Protein AF-A0A3M0WXA9-F1 (afdb_monomer)

Radius of gyration: 16.9 Å; Cα contacts (8 Å, |Δi|>4): 122; chains: 1; bounding box: 41×39×38 Å

Foldseek 3Di:
DDAKDKDADPVRPDIDILGQADPVDPVRGPDPDPVVVVVSVVVVQCCLAPDADEEAVCVVVQVCCCVPPVGHRPHYPYHQLVVVCVVPVPDDRDPQVCCVVVHPDDRPVVVPPPVPDDPPPDDD

pLDDT: mean 89.37, std 15.49, range [36.84, 97.88]

Sequence (124 aa):
FITEIGFASADGKYAMVIPFVRYTNEDKNYWATLEEEKEAWEIVKILLDTKPVIGQNFQYDMGFLWRYMGIAPKSFLGDTMLLHHTLYPELKKSLGFLGSLYTNEPAWKFMRKDAKTKTAKKED

Solvent-accessible surface area (backbone atoms only — not comparable to full-atom values): 7772 Å² total; per-residue (Å²): 137,80,49,59,50,79,50,66,46,96,85,66,82,47,73,49,75,52,66,47,51,25,87,91,40,95,88,30,51,51,49,96,43,74,66,56,44,50,51,53,51,48,51,53,48,49,50,31,58,75,37,79,41,72,38,68,61,40,69,59,57,46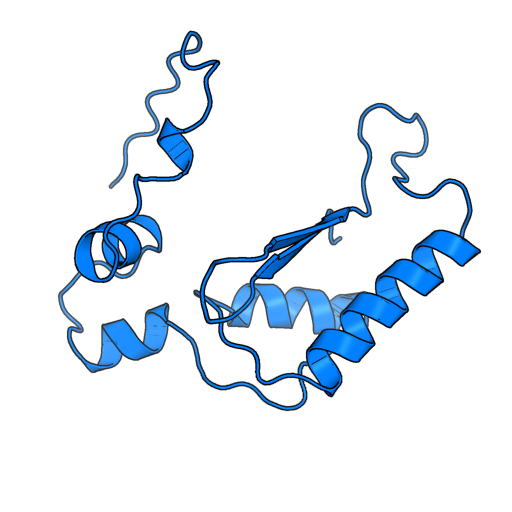,52,51,35,37,74,77,68,71,43,73,60,71,36,72,77,51,34,56,35,57,57,46,39,74,78,41,69,88,54,83,62,48,71,70,56,46,38,66,72,79,44,95,59,78,64,68,87,71,68,54,87,74,70,82,66,86,70,85,73,80,80,133

Nearest PDB structures (foldseek):
  7mqf-assembly1_A  TM=7.046E-01  e=4.110E-01  Bartonella henselae
  8e23-assembly1_A  TM=8.017E-01  e=9.228E-01  Homo sapiens
  7mpr-assembly2_B  TM=7.606E-01  e=1.293E+00  Brucella melitensis
  7mpt-assembly2_B  TM=7.080E-01  e=1.208E+00  Brucella melitensis
  6k19-assembly1_A  TM=4.498E-01  e=1.056E+00  Homo sapiens

Structure (mmCIF, N/CA/C/O backbone):
data_AF-A0A3M0WXA9-F1
#
_entry.id   AF-A0A3M0WXA9-F1
#
loop_
_atom_site.group_PDB
_atom_site.id
_atom_site.type_symbol
_atom_site.label_atom_id
_atom_site.label_alt_id
_atom_site.label_comp_id
_atom_site.label_asym_id
_atom_site.label_entity_id
_atom_site.label_seq_id
_atom_site.pdbx_PDB_ins_code
_atom_site.Cartn_x
_atom_site.Cartn_y
_atom_site.Cartn_z
_atom_site.occupancy
_atom_site.B_iso_or_equiv
_atom_site.auth_seq_id
_atom_site.auth_comp_id
_atom_site.auth_asym_id
_atom_site.auth_atom_id
_atom_site.pdbx_PDB_model_num
ATOM 1 N N . PHE A 1 1 ? 0.550 -0.846 14.781 1.00 86.12 1 PHE A N 1
ATOM 2 C CA . PHE A 1 1 ? -0.849 -0.447 14.538 1.00 86.12 1 PHE A CA 1
ATOM 3 C C . PHE A 1 1 ? -0.891 0.322 13.225 1.00 86.12 1 PHE A C 1
ATOM 5 O O . PHE A 1 1 ? 0.141 0.865 12.843 1.00 86.12 1 PHE A O 1
ATOM 12 N N . ILE A 1 2 ? -2.017 0.299 12.514 1.00 94.81 2 ILE A N 1
ATOM 13 C CA . ILE A 1 2 ? -2.177 0.944 11.202 1.00 94.81 2 ILE A CA 1
ATOM 14 C C . ILE A 1 2 ? -2.819 2.317 11.430 1.00 94.81 2 ILE A C 1
ATOM 16 O O . ILE A 1 2 ? -3.790 2.411 12.172 1.00 94.81 2 ILE A O 1
ATOM 20 N N . THR A 1 3 ? -2.253 3.379 10.853 1.00 96.19 3 THR A N 1
ATOM 21 C CA . THR A 1 3 ? -2.756 4.755 11.030 1.00 96.19 3 THR A CA 1
ATOM 22 C C . THR A 1 3 ? -3.730 5.173 9.943 1.00 96.19 3 THR A C 1
ATOM 2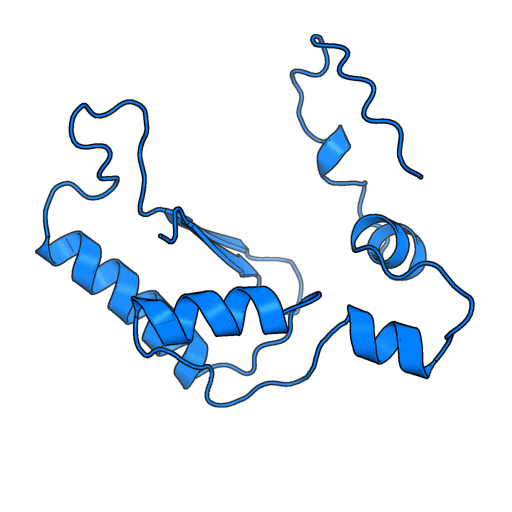4 O O . THR A 1 3 ? -4.668 5.916 10.211 1.00 96.19 3 THR A O 1
ATOM 27 N N . GLU A 1 4 ? -3.483 4.728 8.718 1.00 96.88 4 GLU A N 1
ATOM 28 C CA . GLU A 1 4 ? -4.259 5.034 7.522 1.00 96.88 4 GLU A CA 1
ATOM 29 C C . GLU A 1 4 ? -3.887 4.041 6.419 1.00 96.88 4 GLU A C 1
ATOM 31 O O . GLU A 1 4 ? -2.812 3.435 6.464 1.00 96.88 4 GLU A O 1
ATOM 36 N N . ILE A 1 5 ? -4.770 3.879 5.436 1.00 97.56 5 ILE A N 1
ATOM 37 C CA . ILE A 1 5 ? -4.527 3.080 4.232 1.00 97.56 5 ILE A CA 1
ATOM 38 C C . ILE A 1 5 ? -4.895 3.915 3.009 1.00 97.56 5 ILE A C 1
ATOM 40 O O . ILE A 1 5 ? -5.984 4.483 2.938 1.00 97.56 5 ILE A O 1
ATOM 44 N N . GLY A 1 6 ? -3.981 3.987 2.042 1.00 96.88 6 GLY A N 1
ATOM 45 C CA . GLY A 1 6 ? -4.188 4.674 0.771 1.00 96.88 6 GLY A CA 1
ATOM 46 C C . GLY A 1 6 ? -4.449 3.698 -0.373 1.00 96.88 6 GLY A C 1
ATOM 47 O O . GLY A 1 6 ? -3.767 2.683 -0.494 1.00 96.88 6 GLY A O 1
ATOM 48 N N . PHE A 1 7 ? -5.390 4.046 -1.246 1.00 96.62 7 PHE A N 1
ATOM 49 C CA . PHE A 1 7 ? -5.663 3.362 -2.506 1.00 96.62 7 PHE A CA 1
ATOM 50 C C . PHE A 1 7 ? -5.621 4.354 -3.664 1.00 96.62 7 PHE A C 1
ATOM 52 O O . PHE A 1 7 ? -5.983 5.521 -3.510 1.00 96.62 7 PHE A O 1
ATOM 59 N N . ALA A 1 8 ? -5.235 3.871 -4.841 1.00 95.81 8 ALA A N 1
ATOM 60 C CA . ALA A 1 8 ? -5.314 4.617 -6.088 1.00 95.81 8 ALA A CA 1
ATOM 61 C C . ALA A 1 8 ? -5.856 3.719 -7.204 1.00 95.81 8 ALA A C 1
ATOM 63 O O . ALA A 1 8 ? -5.608 2.511 -7.216 1.00 95.81 8 ALA A O 1
ATOM 64 N N . SER A 1 9 ? -6.607 4.303 -8.137 1.00 95.38 9 SER A N 1
ATOM 65 C CA . SER A 1 9 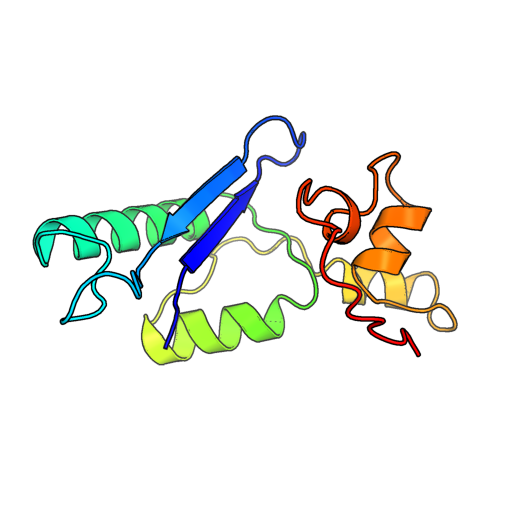? -6.991 3.622 -9.369 1.00 95.38 9 SER A CA 1
ATOM 66 C C . SER A 1 9 ? -5.764 3.413 -10.257 1.00 95.38 9 SER A C 1
ATOM 68 O O . SER A 1 9 ? -4.833 4.215 -10.257 1.00 95.38 9 SER A O 1
ATOM 70 N N . ALA A 1 10 ? -5.765 2.338 -11.048 1.00 91.44 10 ALA A N 1
ATOM 71 C CA . ALA A 1 10 ? -4.635 1.999 -11.916 1.00 91.44 10 ALA A CA 1
ATOM 72 C C . ALA A 1 10 ? -4.322 3.084 -12.966 1.00 91.44 10 ALA A C 1
ATOM 74 O O . ALA A 1 10 ? -3.186 3.199 -13.409 1.00 91.44 10 ALA A O 1
ATOM 75 N N . ASP 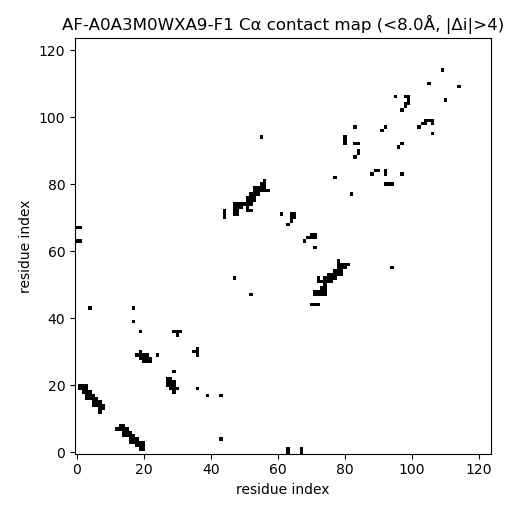A 1 11 ? -5.318 3.887 -13.353 1.00 91.44 11 ASP A N 1
ATOM 76 C CA . ASP A 1 11 ? -5.150 5.017 -14.271 1.00 91.44 11 ASP A CA 1
ATOM 77 C C . ASP A 1 11 ? -4.702 6.317 -13.580 1.00 91.44 11 ASP A C 1
ATOM 79 O O . ASP A 1 11 ? -4.595 7.349 -14.238 1.00 91.44 11 ASP A O 1
ATOM 83 N N . GLY A 1 12 ? -4.477 6.286 -12.262 1.00 89.06 12 GLY A N 1
ATOM 84 C CA . GLY A 1 12 ? -3.999 7.417 -11.469 1.00 89.06 12 GLY A CA 1
ATOM 85 C C . GLY A 1 12 ? -5.005 8.556 -11.280 1.00 89.06 12 GLY A C 1
ATOM 86 O O . GLY A 1 12 ? -4.665 9.557 -10.657 1.00 89.06 12 GLY A O 1
ATOM 87 N N . LYS A 1 13 ? -6.239 8.439 -11.791 1.00 91.94 13 LYS A N 1
ATOM 88 C CA . LYS A 1 13 ? -7.229 9.533 -11.740 1.00 91.94 13 LYS A CA 1
ATOM 89 C C . LYS A 1 13 ? -7.896 9.693 -10.385 1.00 91.94 13 LYS A C 1
ATOM 91 O O . LYS A 1 13 ? -8.309 10.796 -10.034 1.00 91.94 13 LYS A O 1
ATOM 96 N N . TYR A 1 14 ? -8.040 8.597 -9.650 1.00 94.69 14 TYR A N 1
ATOM 97 C CA . TYR A 1 14 ? -8.711 8.582 -8.363 1.00 94.69 14 TYR A CA 1
ATOM 98 C C . TYR A 1 14 ? -7.771 8.039 -7.301 1.00 94.69 14 TYR A C 1
ATOM 100 O O . TYR A 1 14 ? -7.101 7.027 -7.499 1.00 94.69 14 TYR A O 1
ATOM 108 N N . ALA A 1 15 ? -7.765 8.696 -6.149 1.00 94.69 15 ALA A N 1
ATOM 109 C CA . ALA A 1 15 ? -7.094 8.222 -4.955 1.00 94.69 15 ALA A CA 1
ATOM 110 C C . ALA A 1 15 ? -8.014 8.416 -3.751 1.00 94.69 15 ALA A C 1
ATOM 112 O O . ALA A 1 15 ? -8.813 9.352 -3.704 1.00 94.69 15 ALA A O 1
ATOM 113 N N . MET A 1 16 ? -7.901 7.515 -2.785 1.00 95.69 16 MET A N 1
ATOM 114 C CA . MET A 1 16 ? -8.653 7.540 -1.541 1.00 95.69 16 MET A CA 1
ATOM 115 C C . MET A 1 16 ? -7.703 7.226 -0.394 1.00 95.69 16 MET A C 1
ATOM 117 O O . MET A 1 16 ? -6.873 6.326 -0.501 1.00 95.69 16 MET A O 1
ATOM 121 N N . VAL A 1 17 ? -7.848 7.950 0.710 1.00 96.94 17 VAL A N 1
ATOM 122 C CA . VAL A 1 17 ? -7.192 7.629 1.977 1.00 96.94 17 VAL A CA 1
ATOM 123 C C . VAL A 1 17 ? -8.281 7.291 2.980 1.00 96.94 17 VAL A C 1
ATOM 125 O O . VAL A 1 17 ? -9.229 8.057 3.138 1.00 96.94 17 VAL A O 1
ATOM 128 N N . ILE A 1 18 ? -8.137 6.145 3.637 1.00 97.62 18 ILE A N 1
ATOM 129 C CA . ILE A 1 18 ? -8.995 5.683 4.723 1.00 97.62 18 ILE A CA 1
ATOM 130 C C . ILE A 1 18 ? -8.188 5.826 6.021 1.00 97.62 18 ILE A C 1
ATOM 132 O O . ILE A 1 18 ? -7.301 5.008 6.283 1.00 97.62 18 ILE A O 1
ATOM 136 N N . PRO A 1 19 ? -8.415 6.893 6.801 1.00 97.56 19 PRO A N 1
ATOM 137 C CA . PRO A 1 19 ? -7.700 7.132 8.049 1.00 97.56 19 PRO A CA 1
ATOM 138 C C . PRO A 1 19 ? -8.321 6.360 9.221 1.00 97.56 19 PRO A C 1
ATOM 140 O O . PRO A 1 19 ? -9.532 6.185 9.300 1.00 97.56 19 PRO A O 1
ATOM 143 N N . PHE A 1 20 ? -7.479 5.941 10.163 1.00 97.00 20 PHE A N 1
ATOM 144 C CA . PHE A 1 20 ? -7.879 5.283 11.415 1.00 97.00 20 PHE A CA 1
ATOM 145 C C . PHE A 1 20 ? -7.412 6.061 12.646 1.00 97.00 20 PHE A C 1
ATOM 147 O O . PHE A 1 20 ? -8.040 5.999 13.699 1.00 97.00 20 PHE A O 1
ATOM 154 N N . VAL A 1 21 ? -6.347 6.857 12.504 1.00 96.38 21 VAL A N 1
ATOM 155 C CA . VAL A 1 21 ? -5.781 7.657 13.592 1.00 96.38 21 VAL A CA 1
ATOM 156 C C . VAL A 1 21 ? -5.945 9.148 13.325 1.00 96.38 21 VAL A C 1
ATOM 158 O O . VAL A 1 21 ? -5.546 9.658 12.278 1.00 96.38 21 VAL A O 1
ATOM 161 N N . ARG A 1 22 ? -6.454 9.874 14.323 1.00 95.12 22 ARG A N 1
ATOM 162 C CA . ARG A 1 22 ? -6.534 11.339 14.325 1.00 95.12 22 ARG A CA 1
ATOM 163 C C . ARG A 1 22 ? -5.857 11.907 15.564 1.00 95.12 22 ARG A C 1
ATOM 165 O O . ARG A 1 22 ? -6.442 11.969 16.634 1.00 95.12 22 ARG A O 1
ATOM 172 N N . TYR A 1 23 ? -4.634 12.408 15.403 1.00 91.50 23 TYR A N 1
ATOM 173 C CA . TYR A 1 23 ? -3.829 12.928 16.520 1.00 91.50 23 TYR A CA 1
ATOM 174 C C . TYR A 1 23 ? -4.392 14.181 17.208 1.00 91.50 23 TYR A C 1
ATOM 176 O O . TYR A 1 23 ? -3.889 14.559 18.260 1.00 91.50 23 TYR A O 1
ATOM 184 N N . THR A 1 24 ? -5.388 14.844 16.614 1.00 92.25 24 THR A N 1
ATOM 185 C CA . THR A 1 24 ? -6.060 16.000 17.226 1.00 92.25 24 THR A CA 1
ATOM 186 C C . THR A 1 24 ? -7.151 15.604 18.219 1.00 92.25 24 THR A C 1
ATOM 188 O O . THR A 1 24 ? -7.568 16.455 18.998 1.00 92.25 24 THR A O 1
ATOM 191 N N . ASN A 1 25 ? -7.585 14.342 18.212 1.00 88.94 25 ASN A N 1
ATOM 192 C CA . ASN A 1 25 ? -8.534 13.807 19.181 1.00 88.94 25 ASN A CA 1
ATOM 193 C C . ASN A 1 25 ? -7.776 13.203 20.373 1.00 88.94 25 ASN A C 1
ATOM 195 O O . ASN A 1 25 ? -6.700 12.627 20.198 1.00 88.94 25 ASN A O 1
ATOM 199 N N . GLU A 1 26 ? -8.338 13.305 21.580 1.00 91.06 26 GLU A N 1
ATOM 200 C CA . GLU A 1 26 ? -7.710 12.778 22.804 1.00 91.06 26 GLU A CA 1
ATOM 201 C C . GLU A 1 26 ? -7.546 11.251 22.766 1.00 91.06 26 GLU A C 1
ATOM 203 O O . GLU A 1 26 ? -6.497 10.722 23.138 1.00 91.06 26 GLU A O 1
ATOM 208 N N . ASP A 1 27 ? -8.558 10.552 22.251 1.00 91.56 27 ASP A N 1
ATOM 209 C CA . ASP A 1 27 ? -8.585 9.095 22.086 1.00 91.56 27 ASP A CA 1
ATOM 210 C C . ASP A 1 27 ? -7.826 8.609 20.840 1.00 91.56 27 ASP A C 1
ATOM 212 O O . ASP A 1 27 ? -7.587 7.414 20.674 1.00 91.56 27 ASP A O 1
ATOM 216 N N . LYS A 1 28 ? -7.397 9.550 19.990 1.00 93.06 28 LYS A N 1
ATOM 217 C CA . LYS A 1 28 ? -6.691 9.336 18.725 1.00 93.06 28 LYS A CA 1
ATOM 218 C C . LYS A 1 28 ? -7.471 8.539 17.677 1.00 93.06 28 LYS A C 1
ATOM 220 O O . LYS A 1 28 ? -6.864 8.167 16.671 1.00 93.06 28 LYS A O 1
ATOM 225 N N . ASN A 1 29 ? -8.777 8.343 17.843 1.00 94.00 29 ASN A N 1
ATOM 226 C CA . ASN A 1 29 ? -9.610 7.679 16.842 1.00 94.00 29 ASN A CA 1
ATOM 227 C C . ASN A 1 29 ? -10.033 8.673 15.764 1.00 94.00 29 ASN A C 1
ATOM 229 O O . ASN A 1 29 ? -10.391 9.817 16.057 1.00 94.00 29 ASN A O 1
ATOM 233 N N . TYR A 1 30 ? -9.965 8.255 14.499 1.00 96.38 30 TYR A N 1
ATOM 234 C CA . TYR A 1 30 ? -10.473 9.079 13.404 1.00 96.38 30 TYR A CA 1
ATOM 235 C C . TYR A 1 30 ? -12.005 9.052 13.316 1.00 96.38 30 TYR A C 1
ATOM 237 O O . TYR A 1 30 ? -12.619 10.105 13.140 1.00 96.38 30 TYR A O 1
ATOM 245 N N . TRP A 1 31 ? -12.598 7.863 13.436 1.00 96.38 31 TRP A N 1
ATOM 246 C CA . TRP A 1 31 ? -14.041 7.636 13.344 1.00 96.38 31 TRP A CA 1
ATOM 247 C C . TRP A 1 31 ? -14.729 7.955 14.669 1.00 96.38 31 TRP A C 1
ATOM 249 O O . TRP A 1 31 ? -14.144 7.755 15.733 1.00 96.38 31 TRP A O 1
ATOM 259 N N . ALA A 1 32 ? -15.954 8.481 14.611 1.00 94.75 32 ALA A N 1
ATOM 260 C CA . ALA A 1 32 ? -16.665 8.912 15.812 1.00 94.75 32 ALA A CA 1
ATOM 261 C C . ALA A 1 32 ? -17.207 7.718 16.605 1.00 94.75 32 ALA A C 1
ATOM 263 O O . ALA A 1 32 ? -17.342 7.791 17.826 1.00 94.75 32 ALA A O 1
ATOM 264 N N . THR A 1 33 ? -17.515 6.622 15.909 1.00 96.69 33 THR A N 1
ATOM 265 C CA . THR A 1 33 ? -18.015 5.385 16.512 1.00 96.69 33 THR A CA 1
ATOM 266 C C . THR A 1 33 ? -17.201 4.173 16.073 1.00 96.69 33 THR A C 1
ATOM 268 O O . THR A 1 33 ? -16.562 4.166 15.019 1.00 96.69 33 THR A O 1
ATOM 271 N N . LEU A 1 34 ? -17.257 3.114 16.883 1.00 95.38 34 LEU A N 1
ATOM 272 C CA . LEU A 1 34 ? -16.642 1.830 16.553 1.00 95.38 34 LEU A CA 1
ATOM 273 C C . LEU A 1 34 ? -17.286 1.203 15.305 1.00 95.38 34 LEU A C 1
ATOM 275 O O . LEU A 1 34 ? -16.632 0.480 14.558 1.00 95.38 34 LEU A O 1
ATOM 279 N N . GLU A 1 35 ? -18.575 1.448 15.091 1.00 97.62 35 GLU A N 1
ATOM 280 C CA . GLU A 1 35 ? -19.338 0.971 13.940 1.00 97.62 35 GLU A CA 1
ATOM 281 C C . GLU A 1 35 ? -18.813 1.586 12.639 1.00 97.62 35 GLU A C 1
ATOM 283 O O . GLU A 1 35 ? -18.505 0.847 11.707 1.00 97.62 35 GLU A O 1
ATOM 288 N N . GLU A 1 36 ? -18.602 2.903 12.609 1.00 97.56 36 GLU A N 1
ATOM 289 C CA . GLU A 1 36 ? -17.992 3.595 11.465 1.00 97.56 36 GLU A CA 1
ATOM 290 C C . GLU A 1 36 ? -16.567 3.095 11.181 1.00 97.56 36 GLU A C 1
ATOM 292 O O . GLU A 1 36 ? -16.191 2.886 10.027 1.00 97.56 36 GLU A O 1
ATOM 297 N N . GLU A 1 37 ? -15.768 2.840 12.224 1.00 96.81 37 GLU A N 1
ATOM 298 C CA . GLU A 1 37 ? -14.429 2.270 12.045 1.00 96.81 37 GLU A CA 1
ATOM 299 C C . GLU A 1 37 ? -14.486 0.862 11.432 1.00 96.81 37 GLU A C 1
ATOM 301 O O . GLU A 1 37 ? -13.702 0.532 10.537 1.00 96.81 37 GLU A O 1
ATOM 306 N N . LYS A 1 38 ? -15.427 0.022 11.881 1.00 96.69 38 LYS A N 1
ATOM 307 C CA . LYS A 1 38 ? -15.644 -1.312 11.301 1.00 96.69 38 LYS A CA 1
ATOM 308 C C . LYS A 1 38 ? -16.062 -1.224 9.836 1.00 96.69 38 LYS A C 1
ATOM 310 O O . LYS A 1 38 ? -15.560 -2.005 9.033 1.00 96.69 38 LYS A O 1
ATOM 315 N N . GLU A 1 39 ? -16.934 -0.283 9.479 1.00 97.88 39 GLU A N 1
ATOM 316 C CA . GLU A 1 39 ? -17.325 -0.046 8.084 1.00 97.88 39 GLU A CA 1
ATOM 317 C C . GLU A 1 39 ? -16.122 0.372 7.229 1.00 97.88 39 GLU A C 1
ATOM 319 O O . GLU A 1 39 ? -15.929 -0.154 6.131 1.00 97.88 39 GLU A O 1
ATOM 324 N N . ALA A 1 40 ? -15.251 1.238 7.751 1.00 97.75 40 ALA A N 1
ATOM 325 C CA . ALA A 1 40 ? -14.015 1.622 7.076 1.00 97.75 40 ALA A CA 1
ATOM 326 C C . ALA A 1 40 ? -13.079 0.421 6.837 1.00 97.75 40 ALA A C 1
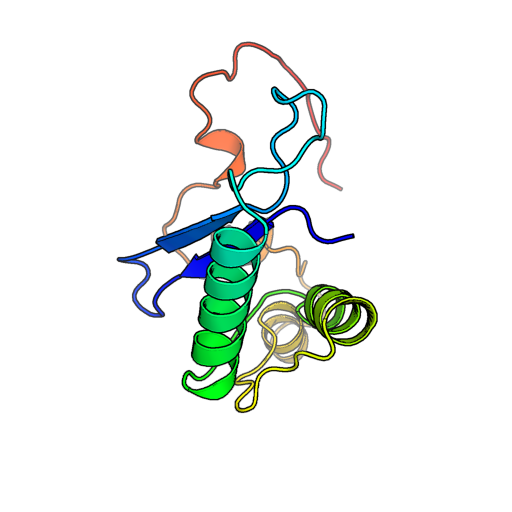ATOM 328 O O . ALA A 1 40 ? -12.526 0.269 5.743 1.00 97.75 40 ALA A O 1
ATOM 329 N N . TRP A 1 41 ? -12.932 -0.475 7.819 1.00 97.75 41 TRP A N 1
ATOM 330 C CA . TRP A 1 41 ? -12.177 -1.722 7.653 1.00 97.75 41 TRP A CA 1
ATOM 331 C C . TRP A 1 41 ? -12.828 -2.699 6.671 1.00 97.75 41 TRP A C 1
ATOM 333 O O . TRP A 1 41 ? -12.118 -3.368 5.916 1.00 97.75 41 TRP A O 1
ATOM 343 N N . GLU A 1 42 ? -14.157 -2.767 6.634 1.00 97.62 42 GLU A N 1
ATOM 344 C CA . GLU A 1 42 ? -14.877 -3.591 5.664 1.00 97.62 42 GLU A CA 1
ATOM 345 C C . GLU A 1 42 ? -14.659 -3.073 4.236 1.00 97.62 42 GLU A C 1
ATOM 347 O O . GLU A 1 42 ? -14.412 -3.865 3.329 1.00 97.62 42 GLU A O 1
ATOM 352 N N . ILE A 1 43 ? -14.619 -1.751 4.028 1.00 97.38 43 ILE A N 1
ATOM 353 C CA . ILE A 1 43 ? -14.258 -1.159 2.730 1.00 97.38 43 ILE A CA 1
ATOM 354 C C . ILE A 1 43 ? -12.840 -1.577 2.315 1.00 97.38 43 ILE A C 1
ATOM 356 O O . ILE A 1 43 ? -12.641 -2.022 1.182 1.00 97.38 43 ILE A O 1
ATOM 360 N N . VAL A 1 44 ? -11.858 -1.482 3.223 1.00 97.62 44 VAL A N 1
ATOM 361 C CA . VAL A 1 44 ? -10.476 -1.937 2.969 1.00 97.62 44 VAL A CA 1
ATOM 362 C C . VAL A 1 44 ? -10.472 -3.402 2.534 1.00 97.62 44 VAL A C 1
ATOM 364 O O . VAL A 1 44 ? -9.863 -3.751 1.521 1.00 97.62 44 VAL A O 1
ATOM 367 N N . LYS A 1 45 ? -11.179 -4.260 3.274 1.00 97.44 45 LYS A N 1
ATOM 368 C CA . LYS A 1 45 ? -11.273 -5.688 2.979 1.00 97.44 45 LYS A CA 1
ATOM 369 C C . LYS A 1 45 ? -11.918 -5.947 1.620 1.00 97.44 45 LYS A C 1
ATOM 371 O O . LYS A 1 45 ? -11.351 -6.693 0.829 1.00 97.44 45 LYS A O 1
ATOM 376 N N . ILE A 1 46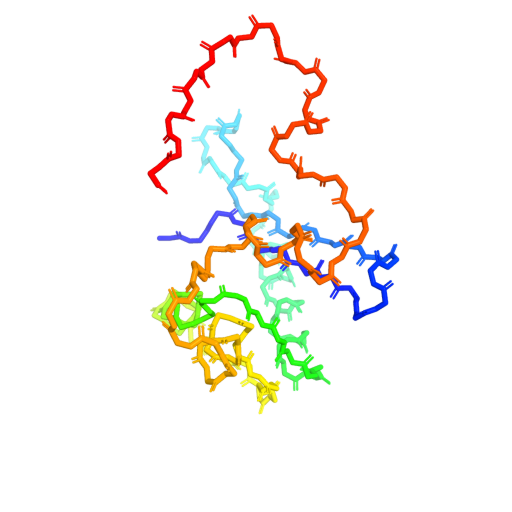 ? -13.044 -5.301 1.311 1.00 97.12 46 ILE A N 1
ATOM 377 C CA . ILE A 1 46 ? -13.740 -5.432 0.023 1.00 97.12 46 ILE A CA 1
ATOM 378 C C . ILE A 1 46 ? -12.820 -5.038 -1.133 1.00 97.12 46 ILE A C 1
ATOM 380 O O . ILE A 1 46 ? -12.764 -5.746 -2.140 1.00 97.12 46 ILE A O 1
ATOM 384 N N . LEU A 1 47 ? -12.083 -3.933 -1.016 1.00 96.31 47 LEU A N 1
ATOM 385 C CA . LEU A 1 47 ? -11.165 -3.492 -2.067 1.00 96.31 47 LEU A CA 1
ATOM 386 C C . LEU A 1 47 ? -10.055 -4.521 -2.311 1.00 96.31 47 LEU A C 1
ATOM 388 O O . LEU A 1 47 ? -9.808 -4.883 -3.460 1.00 96.31 47 LEU A O 1
ATOM 392 N N . LEU A 1 48 ? -9.440 -5.035 -1.244 1.00 96.50 48 LEU A N 1
ATOM 393 C CA . LEU A 1 48 ? -8.374 -6.038 -1.327 1.00 96.50 48 LEU A CA 1
ATOM 394 C C . LEU A 1 48 ? -8.879 -7.419 -1.793 1.00 96.50 48 LEU A C 1
ATOM 396 O O . LEU A 1 48 ? -8.132 -8.176 -2.416 1.00 96.50 48 LEU A O 1
ATOM 400 N N . ASP A 1 49 ? -10.146 -7.740 -1.536 1.00 96.56 49 ASP A N 1
ATOM 401 C CA . ASP A 1 49 ? -10.772 -8.994 -1.958 1.00 96.56 49 ASP A CA 1
ATOM 402 C C . ASP A 1 49 ? -11.257 -8.970 -3.413 1.00 96.56 49 ASP A C 1
ATOM 404 O O . ASP A 1 49 ? -11.240 -10.003 -4.084 1.00 96.56 49 ASP A O 1
ATOM 408 N N . THR A 1 50 ? -11.740 -7.822 -3.893 1.00 96.44 50 THR A N 1
ATOM 409 C CA . THR A 1 50 ? -12.452 -7.727 -5.181 1.00 96.44 50 THR A CA 1
ATOM 410 C C . THR A 1 50 ? -11.617 -7.141 -6.309 1.00 96.44 50 THR A C 1
ATOM 412 O O . THR A 1 50 ? -11.979 -7.307 -7.478 1.00 96.44 50 THR A O 1
ATOM 415 N N . LYS A 1 51 ? -10.526 -6.434 -5.997 1.00 95.44 51 LYS A N 1
ATOM 416 C CA . LYS A 1 51 ? -9.685 -5.773 -6.997 1.00 95.44 51 LYS A CA 1
ATOM 417 C C . LYS A 1 51 ? -8.296 -6.400 -7.046 1.00 95.44 51 LYS A C 1
ATOM 419 O O . LYS A 1 51 ? -7.746 -6.752 -6.006 1.00 95.44 51 LYS A O 1
ATOM 424 N N . PRO A 1 52 ? -7.693 -6.509 -8.240 1.00 96.19 52 PRO A N 1
ATOM 425 C CA . PRO A 1 52 ? -6.269 -6.770 -8.346 1.00 96.19 52 PRO A CA 1
ATOM 426 C C . PRO A 1 52 ? -5.466 -5.620 -7.732 1.00 96.19 52 PRO A C 1
ATOM 428 O O . PRO A 1 52 ? -5.715 -4.454 -8.039 1.00 96.19 52 PRO A O 1
ATOM 431 N N . VAL A 1 53 ? -4.498 -5.955 -6.884 1.00 95.69 53 VAL A N 1
ATOM 432 C CA . VAL A 1 53 ? -3.679 -4.991 -6.143 1.00 95.69 53 VAL A CA 1
ATOM 433 C C . VAL A 1 53 ? -2.234 -5.073 -6.606 1.00 95.69 53 VAL A C 1
ATOM 435 O O . VAL A 1 53 ? -1.682 -6.159 -6.768 1.00 95.69 53 VAL A O 1
ATOM 438 N N . ILE A 1 54 ? -1.615 -3.913 -6.780 1.00 96.38 54 ILE A N 1
ATOM 439 C CA . ILE A 1 54 ? -0.178 -3.746 -6.982 1.00 96.38 54 ILE A CA 1
ATOM 440 C C . ILE A 1 54 ? 0.322 -2.737 -5.948 1.00 96.38 54 ILE A C 1
ATOM 442 O O . ILE A 1 54 ? -0.413 -1.826 -5.565 1.00 96.38 54 ILE A O 1
ATOM 446 N N . GLY A 1 55 ? 1.557 -2.893 -5.483 1.00 95.94 55 GLY A N 1
ATOM 447 C CA . GLY A 1 55 ? 2.154 -1.971 -4.520 1.00 95.94 55 GLY A CA 1
ATOM 448 C C . GLY A 1 55 ? 3.668 -1.905 -4.645 1.00 95.94 55 GLY A C 1
ATOM 449 O O . GLY A 1 55 ? 4.271 -2.666 -5.394 1.00 95.94 55 GLY A O 1
ATOM 450 N N . GLN A 1 56 ? 4.283 -0.996 -3.896 1.00 96.44 56 GLN A N 1
ATOM 451 C CA . GLN A 1 56 ? 5.734 -0.846 -3.816 1.00 96.44 56 GLN A CA 1
ATOM 452 C C . GLN A 1 56 ? 6.208 -1.346 -2.456 1.00 96.44 56 GLN A C 1
ATOM 454 O O . GLN A 1 56 ? 5.825 -0.768 -1.442 1.00 96.44 56 GLN A O 1
ATOM 459 N N . ASN A 1 57 ? 7.102 -2.337 -2.426 1.00 96.75 57 ASN A N 1
ATOM 460 C CA . ASN A 1 57 ? 7.539 -2.976 -1.181 1.00 96.75 57 ASN A CA 1
ATOM 461 C C . ASN A 1 57 ? 6.349 -3.463 -0.321 1.00 96.75 57 ASN A C 1
ATOM 463 O O . ASN A 1 57 ? 6.355 -3.374 0.908 1.00 96.75 57 ASN A O 1
ATOM 467 N N . PHE A 1 58 ? 5.328 -3.995 -0.991 1.00 96.19 58 PHE A N 1
ATOM 468 C CA . PHE A 1 58 ? 4.024 -4.351 -0.442 1.00 96.19 58 PHE A CA 1
ATOM 469 C C . PHE A 1 58 ? 4.095 -5.490 0.581 1.00 96.19 58 PHE A C 1
ATOM 471 O O . PHE A 1 58 ? 3.171 -5.686 1.365 1.00 96.19 58 PHE A O 1
ATOM 478 N N . GLN A 1 59 ? 5.207 -6.231 0.628 1.00 94.50 59 GLN A N 1
ATOM 479 C CA . GLN A 1 59 ? 5.466 -7.198 1.698 1.00 94.50 59 GLN A CA 1
ATOM 480 C C . GLN A 1 59 ? 5.394 -6.543 3.088 1.00 94.50 59 GLN A C 1
ATOM 482 O O . GLN A 1 59 ? 4.942 -7.181 4.040 1.00 94.50 59 GLN A O 1
ATOM 487 N N . TYR A 1 60 ? 5.820 -5.280 3.211 1.00 95.25 60 TYR A N 1
ATOM 488 C CA . TYR A 1 60 ? 5.694 -4.527 4.455 1.00 95.25 60 TYR A CA 1
ATOM 489 C C . TYR A 1 60 ? 4.220 -4.361 4.839 1.00 95.25 60 TYR A C 1
ATOM 491 O O . TYR A 1 60 ? 3.814 -4.815 5.909 1.00 95.25 60 TYR A O 1
ATOM 499 N N . ASP A 1 61 ? 3.408 -3.795 3.943 1.00 95.50 61 ASP A N 1
ATOM 500 C CA . ASP A 1 61 ? 1.980 -3.551 4.169 1.00 95.50 61 ASP A CA 1
ATOM 501 C C . ASP A 1 61 ? 1.212 -4.847 4.443 1.00 95.50 61 ASP A C 1
ATOM 503 O O . ASP A 1 61 ? 0.446 -4.927 5.405 1.00 95.50 61 ASP A O 1
ATOM 507 N N . MET A 1 62 ? 1.488 -5.900 3.668 1.00 94.44 62 MET A N 1
ATOM 508 C CA . MET A 1 62 ? 0.927 -7.238 3.863 1.00 94.44 62 MET A CA 1
ATOM 509 C C . MET A 1 62 ? 1.187 -7.762 5.278 1.00 94.44 62 MET A C 1
ATOM 511 O O . MET A 1 62 ? 0.289 -8.305 5.919 1.00 94.44 62 MET A O 1
ATOM 515 N N . GLY A 1 63 ? 2.408 -7.577 5.788 1.00 95.25 63 GLY A N 1
ATOM 516 C CA . GLY A 1 63 ? 2.774 -7.992 7.138 1.00 95.25 63 GLY A CA 1
ATOM 517 C C . GLY A 1 63 ? 1.926 -7.305 8.209 1.00 95.25 63 GLY A C 1
ATOM 518 O O . GLY A 1 63 ? 1.494 -7.958 9.160 1.00 95.25 63 GLY A O 1
ATOM 519 N N . PHE A 1 64 ? 1.638 -6.011 8.048 1.00 96.25 64 PHE A N 1
ATOM 520 C CA . PHE A 1 64 ? 0.774 -5.270 8.969 1.00 96.25 64 PHE A CA 1
ATOM 521 C C . PHE A 1 64 ? -0.700 -5.664 8.828 1.00 96.25 64 PHE A C 1
ATOM 523 O O . PHE A 1 64 ? -1.344 -5.939 9.842 1.00 96.25 64 PHE A O 1
ATOM 530 N N . LEU A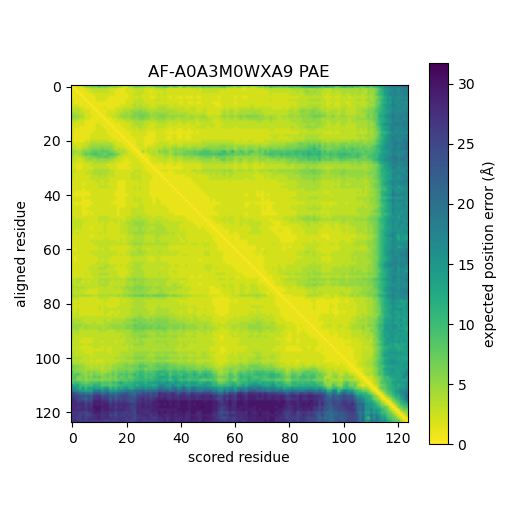 1 65 ? -1.224 -5.733 7.602 1.00 96.31 65 LEU A N 1
ATOM 531 C CA . LEU A 1 65 ? -2.616 -6.110 7.332 1.00 96.31 65 LEU A CA 1
ATOM 532 C C . LEU A 1 65 ? -2.936 -7.507 7.868 1.00 96.31 65 LEU A C 1
ATOM 534 O O . LEU A 1 65 ? -3.930 -7.691 8.570 1.00 96.31 65 LEU A O 1
ATOM 538 N N . TRP A 1 66 ? -2.050 -8.472 7.626 1.00 95.69 66 TRP A N 1
ATOM 539 C CA . TRP A 1 66 ? -2.220 -9.829 8.124 1.00 95.69 66 TRP A CA 1
ATOM 540 C C . TRP A 1 66 ? -2.122 -9.889 9.649 1.00 95.69 66 TRP A C 1
ATOM 542 O O . TRP A 1 66 ? -3.004 -10.433 10.309 1.00 95.69 66 TRP A O 1
ATOM 552 N N . ARG A 1 67 ? -1.070 -9.296 10.231 1.00 95.94 67 ARG A N 1
ATOM 553 C CA . ARG A 1 67 ? -0.804 -9.376 11.675 1.00 95.94 67 ARG A CA 1
ATOM 554 C C . ARG A 1 67 ? -1.891 -8.723 12.523 1.00 95.94 67 ARG A C 1
ATOM 556 O O . ARG A 1 67 ? -2.186 -9.237 13.597 1.00 95.94 67 ARG A O 1
ATOM 563 N N . TYR A 1 68 ? -2.401 -7.568 12.099 1.00 94.50 68 TYR A N 1
ATOM 564 C CA . TYR A 1 68 ? -3.312 -6.769 12.920 1.00 94.50 68 TYR A CA 1
ATOM 565 C C . TYR A 1 68 ? -4.778 -6.954 12.547 1.00 94.50 68 TYR A C 1
ATOM 567 O O . TYR A 1 68 ? -5.620 -6.878 13.434 1.00 94.50 68 TYR A O 1
ATOM 575 N N . MET A 1 69 ? -5.077 -7.218 11.274 1.00 95.12 69 MET A N 1
ATOM 576 C CA . MET A 1 69 ? -6.456 -7.269 10.783 1.00 95.12 69 MET A CA 1
ATOM 577 C C . MET A 1 69 ? -6.853 -8.640 10.228 1.00 95.12 69 MET A C 1
ATOM 579 O O . MET A 1 69 ? -8.029 -8.861 9.957 1.00 95.12 69 MET A O 1
ATOM 583 N N . GLY A 1 70 ? -5.902 -9.562 10.032 1.00 95.75 70 GLY A N 1
ATOM 584 C CA . GLY A 1 70 ? -6.165 -10.833 9.350 1.00 95.75 70 GLY A CA 1
ATOM 585 C C . GLY A 1 70 ? -6.609 -10.647 7.894 1.00 95.75 70 GLY A C 1
ATOM 586 O O . GLY A 1 70 ? -7.307 -11.501 7.352 1.00 95.75 70 GLY A O 1
ATOM 587 N N . ILE A 1 71 ? -6.248 -9.519 7.273 1.00 95.31 71 ILE A N 1
ATOM 588 C CA . ILE A 1 71 ? -6.630 -9.175 5.900 1.00 95.31 71 ILE A CA 1
ATOM 589 C C . ILE A 1 71 ? -5.445 -9.448 4.972 1.00 95.31 71 ILE A C 1
ATOM 591 O O . ILE A 1 71 ? -4.316 -9.055 5.264 1.00 95.31 71 ILE A O 1
ATOM 595 N N . ALA A 1 72 ? -5.714 -10.087 3.835 1.00 93.88 72 ALA A N 1
ATOM 596 C CA . ALA A 1 72 ? -4.765 -10.256 2.742 1.00 93.88 72 ALA A CA 1
ATOM 597 C C . ALA A 1 72 ? -5.494 -10.050 1.400 1.00 93.88 72 ALA A C 1
ATOM 599 O O . ALA A 1 72 ? -6.614 -10.539 1.255 1.00 93.88 72 ALA A O 1
ATOM 600 N N . PRO A 1 73 ? -4.894 -9.357 0.414 1.00 94.56 73 PRO A N 1
ATOM 601 C CA . PRO A 1 73 ? -5.467 -9.249 -0.917 1.00 94.56 73 PRO A CA 1
ATOM 602 C C . PRO A 1 73 ? -5.574 -10.612 -1.599 1.00 94.56 73 PRO A C 1
ATOM 604 O O . PRO A 1 73 ? -4.614 -11.384 -1.621 1.00 94.56 73 PRO A O 1
ATOM 607 N N . LYS A 1 74 ? -6.726 -10.879 -2.222 1.00 95.19 74 LYS A N 1
ATOM 608 C CA . LYS A 1 74 ? -6.979 -12.132 -2.956 1.00 95.19 74 LYS A CA 1
ATOM 609 C C . LYS A 1 74 ? -6.261 -12.199 -4.299 1.00 95.19 74 LYS A C 1
ATOM 611 O O . LYS A 1 74 ? -5.920 -13.283 -4.759 1.00 95.19 74 LYS A O 1
ATOM 616 N N . SER A 1 75 ? -6.048 -11.048 -4.933 1.00 95.88 75 SER A N 1
ATOM 617 C CA . SER A 1 75 ? -5.395 -10.941 -6.235 1.00 95.88 75 SER A CA 1
ATOM 618 C C . SER A 1 75 ? -4.250 -9.941 -6.157 1.00 95.88 75 SER A C 1
ATOM 620 O O . SER A 1 75 ? -4.461 -8.737 -6.282 1.00 95.88 75 SER A O 1
ATOM 622 N N . PHE A 1 76 ? -3.028 -10.436 -5.985 1.00 95.44 76 PHE A N 1
ATOM 623 C CA . PHE A 1 76 ? -1.826 -9.608 -5.972 1.00 95.44 76 PHE A CA 1
ATOM 624 C C . PHE A 1 76 ? -1.111 -9.687 -7.324 1.00 95.44 76 PHE A C 1
ATOM 626 O O . PHE A 1 76 ? -0.650 -10.751 -7.726 1.00 95.44 76 PHE A O 1
ATOM 633 N N . LEU A 1 77 ? -1.046 -8.561 -8.037 1.00 95.75 77 LEU A N 1
ATOM 634 C CA . LEU A 1 77 ? -0.433 -8.463 -9.365 1.00 95.75 77 LEU A CA 1
ATOM 635 C C . LEU A 1 77 ? 1.094 -8.411 -9.312 1.00 95.75 77 LEU A C 1
ATOM 637 O O . LEU A 1 77 ? 1.753 -8.782 -10.280 1.00 95.75 77 LEU A O 1
ATOM 641 N N . GLY A 1 78 ? 1.657 -7.941 -8.200 1.00 94.69 78 GLY A N 1
ATOM 642 C CA . GLY A 1 78 ? 3.097 -7.874 -8.007 1.00 94.69 78 GLY A CA 1
ATOM 643 C C . GLY A 1 78 ? 3.546 -6.667 -7.198 1.00 94.69 78 GLY A C 1
ATOM 644 O O . GLY A 1 78 ? 2.749 -5.855 -6.724 1.00 94.69 78 GLY A O 1
ATOM 645 N N . ASP A 1 79 ? 4.862 -6.569 -7.058 1.00 97.38 79 ASP A N 1
ATOM 646 C CA . ASP A 1 79 ? 5.530 -5.506 -6.324 1.00 97.38 79 ASP A CA 1
ATOM 647 C C . ASP A 1 79 ? 6.420 -4.706 -7.273 1.00 97.38 79 ASP A C 1
ATOM 649 O O . ASP A 1 79 ? 7.349 -5.259 -7.864 1.00 97.38 79 ASP A O 1
ATOM 653 N N . THR A 1 80 ? 6.167 -3.409 -7.422 1.00 97.19 80 THR A N 1
ATOM 654 C CA . THR A 1 80 ? 6.919 -2.550 -8.347 1.00 97.19 80 THR A CA 1
ATOM 655 C C . THR A 1 80 ? 8.410 -2.489 -8.011 1.00 97.19 80 THR A C 1
ATOM 657 O O . THR A 1 80 ? 9.232 -2.401 -8.923 1.00 97.19 80 THR A O 1
ATOM 660 N N . MET A 1 81 ? 8.790 -2.633 -6.735 1.00 97.69 81 MET A N 1
ATOM 661 C CA . MET A 1 81 ? 10.191 -2.723 -6.319 1.00 97.69 81 MET A CA 1
ATOM 662 C C . MET A 1 81 ? 10.853 -3.994 -6.857 1.00 97.69 81 MET A C 1
ATOM 664 O O . MET A 1 81 ? 11.986 -3.941 -7.338 1.00 97.69 81 MET A O 1
ATOM 668 N N . LEU A 1 82 ? 10.162 -5.134 -6.764 1.00 97.50 82 LEU A N 1
ATOM 669 C CA . LEU A 1 82 ? 10.679 -6.425 -7.223 1.00 97.50 82 LEU A CA 1
ATOM 670 C C . LEU A 1 82 ? 10.688 -6.505 -8.748 1.00 97.50 82 LEU A C 1
ATOM 672 O O . LEU A 1 82 ? 11.697 -6.907 -9.315 1.00 97.50 82 LEU A O 1
ATOM 676 N N . LEU A 1 83 ? 9.619 -6.044 -9.403 1.00 97.00 83 LEU A N 1
ATOM 677 C CA . LEU A 1 83 ? 9.532 -5.976 -10.862 1.00 97.00 83 LEU A CA 1
ATOM 678 C C . LEU A 1 83 ? 10.682 -5.145 -11.447 1.00 97.00 83 LEU A C 1
ATOM 680 O O . LEU A 1 83 ? 11.356 -5.595 -12.371 1.00 97.00 83 LEU A O 1
ATOM 684 N N . HIS A 1 84 ? 10.961 -3.968 -10.874 1.00 97.81 84 HIS A N 1
ATOM 685 C CA . HIS A 1 84 ? 12.100 -3.153 -11.297 1.00 97.81 84 HIS A CA 1
ATOM 686 C C . HIS A 1 84 ? 13.434 -3.866 -11.058 1.00 97.81 84 HIS A C 1
ATOM 688 O O . HIS A 1 84 ? 14.288 -3.880 -11.941 1.00 97.81 84 HIS A O 1
ATOM 694 N N . HIS A 1 85 ? 13.605 -4.495 -9.893 1.00 97.50 85 HIS A N 1
ATOM 695 C CA . HIS A 1 85 ? 14.837 -5.206 -9.559 1.00 97.50 85 HIS A CA 1
ATOM 696 C C . HIS A 1 85 ? 15.109 -6.398 -10.491 1.00 97.50 85 HIS A C 1
ATOM 698 O O . HIS A 1 85 ? 16.265 -6.678 -10.790 1.00 97.50 85 HIS A O 1
ATOM 704 N N . THR A 1 86 ? 14.067 -7.071 -10.987 1.00 97.50 86 THR A N 1
ATOM 705 C CA . THR A 1 86 ? 14.208 -8.142 -11.983 1.00 97.50 86 THR A CA 1
ATOM 706 C C . THR A 1 86 ? 14.722 -7.621 -13.326 1.00 97.50 86 THR A C 1
ATOM 708 O O . THR A 1 86 ? 15.497 -8.312 -13.980 1.00 97.50 86 THR A O 1
ATOM 711 N N . LEU A 1 87 ? 14.315 -6.417 -13.741 1.00 96.88 87 LEU A N 1
ATOM 712 C CA . LEU A 1 87 ? 14.750 -5.816 -15.007 1.00 96.88 87 LEU A CA 1
ATOM 713 C C . LEU A 1 87 ? 16.132 -5.158 -14.901 1.00 96.88 87 LEU A C 1
ATOM 715 O O . LEU A 1 87 ? 16.944 -5.275 -15.815 1.00 96.88 87 LEU A O 1
ATOM 719 N N . TYR A 1 88 ? 16.390 -4.463 -13.791 1.00 97.19 88 TYR A N 1
ATOM 720 C CA . TYR A 1 88 ? 17.577 -3.635 -13.588 1.00 97.19 88 TYR A CA 1
ATOM 721 C C . TYR A 1 88 ? 18.130 -3.816 -12.166 1.00 97.19 88 TYR A C 1
ATOM 723 O O . TYR A 1 88 ? 17.958 -2.945 -11.308 1.00 97.19 88 TYR A O 1
ATOM 731 N N . PRO A 1 89 ? 18.805 -4.942 -11.881 1.00 95.81 89 PRO A N 1
ATOM 732 C CA . PRO A 1 89 ? 19.221 -5.282 -10.521 1.00 95.81 89 PRO A CA 1
ATOM 733 C C . PRO A 1 89 ? 20.241 -4.305 -9.919 1.00 95.81 89 PRO A C 1
ATOM 735 O O . PRO A 1 89 ? 20.299 -4.176 -8.696 1.00 95.81 89 PRO A O 1
ATOM 738 N N . GLU A 1 90 ? 21.010 -3.611 -10.762 1.00 97.50 90 GLU A N 1
ATOM 739 C CA . GLU A 1 90 ? 22.047 -2.648 -10.365 1.00 97.50 90 GLU A CA 1
ATOM 740 C C . GLU A 1 90 ? 21.501 -1.245 -10.048 1.00 97.50 90 GLU A C 1
ATOM 742 O O . GLU A 1 90 ? 22.199 -0.432 -9.441 1.00 97.50 90 GLU A O 1
ATOM 747 N N . LEU A 1 91 ? 20.263 -0.936 -10.449 1.00 97.31 91 LEU A N 1
ATOM 748 C CA . LEU A 1 91 ? 19.676 0.387 -10.243 1.00 97.31 91 LEU A CA 1
ATOM 749 C C . LEU A 1 91 ? 19.011 0.519 -8.867 1.00 97.31 91 LEU A C 1
ATOM 751 O O . LEU A 1 91 ? 18.617 -0.456 -8.217 1.00 97.31 91 LEU A O 1
ATOM 755 N N . LYS A 1 92 ? 18.867 1.772 -8.411 1.00 96.69 92 LYS A N 1
ATOM 756 C CA . LYS A 1 92 ? 18.103 2.088 -7.198 1.00 96.69 92 LYS A CA 1
ATOM 757 C C . LYS A 1 92 ? 16.655 1.613 -7.376 1.00 96.69 92 LYS A C 1
ATOM 759 O O . LYS A 1 92 ? 16.097 1.677 -8.458 1.00 96.69 92 LYS A O 1
ATOM 764 N N . LYS A 1 93 ? 16.012 1.183 -6.289 1.00 96.12 93 LYS A N 1
ATOM 765 C CA . LYS A 1 93 ? 14.635 0.644 -6.310 1.00 96.12 93 LYS A CA 1
ATOM 766 C C . LYS A 1 93 ? 13.665 1.379 -5.389 1.00 96.12 93 LYS A C 1
ATOM 768 O O . LYS A 1 93 ? 12.625 0.848 -5.012 1.00 96.12 93 LYS A O 1
ATOM 773 N N . SER A 1 94 ? 14.022 2.595 -4.976 1.00 94.88 94 SER A N 1
ATOM 774 C CA . SER A 1 94 ? 13.155 3.426 -4.141 1.00 94.88 94 SER A CA 1
ATOM 775 C C . SER A 1 94 ? 11.964 3.941 -4.952 1.00 94.88 94 SER A C 1
ATOM 777 O O . SER A 1 94 ? 12.085 4.192 -6.149 1.00 94.88 94 SER A O 1
ATOM 779 N N . LEU A 1 95 ? 10.822 4.162 -4.294 1.00 93.44 95 LEU A N 1
ATOM 780 C CA . LEU A 1 95 ? 9.627 4.687 -4.964 1.00 93.44 95 LEU A CA 1
ATOM 781 C C . LEU A 1 95 ? 9.894 6.021 -5.678 1.00 93.44 95 LEU A C 1
ATOM 783 O O . LEU A 1 95 ? 9.375 6.254 -6.761 1.00 93.44 95 LEU A O 1
ATOM 787 N N . GLY A 1 96 ? 10.719 6.889 -5.080 1.00 92.69 96 GLY A N 1
ATOM 788 C CA . GLY A 1 96 ? 11.098 8.170 -5.681 1.00 92.69 96 GLY A CA 1
ATOM 789 C C . GLY A 1 96 ? 11.901 7.998 -6.971 1.00 92.69 96 GLY A C 1
ATOM 790 O O . GLY A 1 96 ? 11.620 8.674 -7.956 1.00 92.69 96 GLY A O 1
ATOM 791 N N . PHE A 1 97 ? 12.846 7.054 -6.989 1.00 94.25 97 PHE A N 1
ATOM 792 C CA . PHE A 1 97 ? 13.616 6.745 -8.191 1.00 94.25 97 PHE A CA 1
ATOM 793 C C . PHE A 1 97 ? 12.730 6.126 -9.282 1.00 94.25 97 PHE A C 1
ATOM 795 O O . PHE A 1 97 ? 12.731 6.610 -10.411 1.00 94.25 97 PHE A O 1
ATOM 802 N N . LEU A 1 98 ? 11.903 5.131 -8.937 1.00 95.12 98 LEU A N 1
ATOM 803 C CA . LEU A 1 98 ? 10.947 4.521 -9.871 1.00 95.12 98 LEU A CA 1
ATOM 804 C C . LEU A 1 98 ? 9.970 5.556 -10.441 1.00 95.12 98 LEU A C 1
ATOM 806 O O . LEU A 1 98 ? 9.741 5.567 -11.646 1.00 95.12 98 LEU A O 1
ATOM 810 N N . GLY A 1 99 ? 9.446 6.452 -9.602 1.00 93.19 99 GLY A N 1
ATOM 811 C CA . GLY A 1 99 ? 8.591 7.555 -10.037 1.00 93.19 99 GLY A CA 1
ATOM 812 C C . GLY A 1 99 ? 9.290 8.465 -11.047 1.00 93.19 99 GLY A C 1
ATOM 813 O O . GLY A 1 99 ? 8.711 8.763 -12.084 1.00 93.19 99 GLY A O 1
ATOM 814 N N . SER A 1 100 ? 10.556 8.825 -10.807 1.00 92.94 100 SER A N 1
ATOM 815 C CA . SER A 1 100 ? 11.336 9.651 -11.744 1.00 92.94 100 SER A CA 1
ATOM 816 C C . SER A 1 100 ? 11.634 8.972 -13.086 1.00 92.94 100 SER A C 1
ATOM 818 O O . SER A 1 100 ? 11.889 9.659 -14.070 1.00 92.94 100 SER A O 1
ATOM 820 N N . LEU A 1 101 ? 11.627 7.634 -13.119 1.00 94.81 101 LEU A N 1
ATOM 821 C CA . LEU A 1 101 ? 11.987 6.846 -14.296 1.00 94.81 101 LEU A CA 1
ATOM 822 C C . LEU A 1 101 ? 10.766 6.444 -15.134 1.00 94.81 101 LEU A C 1
ATOM 824 O O . LEU A 1 101 ? 10.814 6.499 -16.359 1.00 94.81 101 LEU A O 1
ATOM 828 N N . TYR A 1 102 ? 9.689 6.007 -14.479 1.00 94.19 102 TYR A N 1
ATOM 829 C CA . TYR A 1 102 ? 8.525 5.398 -15.134 1.00 94.19 102 TYR A CA 1
ATOM 830 C C . TYR A 1 102 ? 7.312 6.317 -15.243 1.00 94.19 102 TYR A C 1
ATOM 832 O O . TYR A 1 102 ? 6.320 5.938 -15.864 1.00 94.19 102 TYR A O 1
ATOM 840 N N . THR A 1 103 ? 7.353 7.500 -14.636 1.00 91.31 103 THR A N 1
ATOM 841 C CA . THR A 1 103 ? 6.216 8.424 -14.634 1.00 91.31 103 THR A CA 1
ATOM 842 C C . THR A 1 103 ? 6.661 9.826 -15.018 1.00 91.31 103 THR A C 1
ATOM 844 O O . THR A 1 103 ? 7.829 10.179 -14.880 1.00 91.31 103 THR A O 1
ATOM 847 N N . ASN A 1 104 ? 5.710 10.639 -15.472 1.00 90.62 104 ASN A N 1
ATOM 848 C CA . ASN A 1 104 ? 5.910 12.074 -15.665 1.00 90.62 104 ASN A CA 1
ATOM 849 C C . ASN A 1 104 ? 5.346 12.881 -14.479 1.00 90.62 104 ASN A C 1
ATOM 851 O O . ASN A 1 104 ? 4.937 14.030 -14.641 1.00 90.62 104 ASN A O 1
ATOM 855 N N . GLU A 1 105 ? 5.263 12.259 -13.299 1.00 85.94 105 GLU A N 1
ATOM 856 C CA . GLU A 1 105 ? 4.697 12.881 -12.106 1.00 85.94 105 GLU A CA 1
ATOM 857 C C . GLU A 1 105 ? 5.778 13.600 -11.290 1.00 85.94 105 GLU A C 1
ATOM 859 O O . GLU A 1 105 ? 6.880 13.067 -11.103 1.00 85.94 105 GLU A O 1
ATOM 864 N N . PRO A 1 106 ? 5.491 14.798 -10.746 1.00 83.50 106 PRO A N 1
ATOM 865 C CA . PRO A 1 106 ? 6.427 15.455 -9.852 1.00 83.50 106 PRO A CA 1
ATOM 866 C C . PRO A 1 106 ? 6.627 14.617 -8.585 1.00 83.50 106 PRO A C 1
ATOM 868 O O . PRO A 1 106 ? 5.718 13.948 -8.091 1.00 83.50 106 PRO A O 1
ATOM 871 N N . ALA A 1 107 ? 7.816 14.688 -7.990 1.00 82.94 107 ALA A N 1
ATOM 872 C CA . ALA A 1 107 ? 8.055 13.976 -6.744 1.00 82.94 107 ALA A CA 1
ATOM 873 C C . ALA A 1 107 ? 7.163 14.540 -5.620 1.00 82.94 107 ALA A C 1
ATOM 875 O O . ALA A 1 107 ? 7.310 15.682 -5.178 1.00 82.94 107 ALA A O 1
ATOM 876 N N . TRP A 1 108 ? 6.251 13.697 -5.129 1.00 75.62 108 TRP A N 1
ATOM 877 C CA . TRP A 1 108 ? 5.207 14.034 -4.155 1.00 75.62 108 TRP A CA 1
ATOM 878 C C . TRP A 1 108 ? 5.730 14.683 -2.866 1.00 75.62 108 TRP A C 1
ATOM 880 O O . TRP A 1 108 ? 5.057 15.524 -2.270 1.00 75.62 108 TRP A O 1
ATOM 890 N N . LYS A 1 109 ? 6.963 14.365 -2.450 1.00 76.31 109 LYS A N 1
ATOM 891 C CA . LYS A 1 109 ? 7.606 14.985 -1.279 1.00 76.31 109 LYS A CA 1
ATOM 892 C C . LYS A 1 109 ? 7.828 16.494 -1.444 1.00 76.31 109 LYS A C 1
ATOM 894 O O . LYS A 1 109 ? 7.865 17.199 -0.439 1.00 76.31 109 LYS A O 1
ATOM 899 N N . PHE A 1 110 ? 7.948 16.989 -2.677 1.00 76.25 110 PHE A N 1
ATOM 900 C CA . PHE A 1 110 ? 8.110 18.414 -2.981 1.00 76.25 110 PHE A CA 1
ATOM 901 C C . PHE A 1 110 ? 6.784 19.117 -3.306 1.00 76.25 110 PHE A C 1
ATOM 903 O O . PHE A 1 110 ? 6.763 20.335 -3.437 1.00 76.25 110 PHE A O 1
ATOM 910 N N . MET A 1 111 ? 5.667 18.384 -3.391 1.00 71.12 111 MET A N 1
ATOM 911 C CA . MET A 1 111 ? 4.344 18.965 -3.657 1.00 71.12 111 MET A CA 1
ATOM 912 C C . MET A 1 111 ? 3.725 19.666 -2.435 1.00 71.12 111 MET A C 1
ATOM 914 O O . MET A 1 111 ? 2.730 20.381 -2.572 1.00 71.12 111 MET A O 1
ATOM 918 N N . ARG A 1 112 ? 4.283 19.495 -1.225 1.00 68.38 112 ARG A N 1
ATOM 919 C CA . ARG A 1 112 ? 3.818 20.225 -0.034 1.00 68.38 112 ARG A CA 1
ATOM 920 C C . ARG A 1 112 ? 4.129 21.720 -0.179 1.00 68.38 112 ARG A C 1
ATOM 922 O O . ARG A 1 112 ? 5.290 22.113 -0.213 1.00 68.38 112 ARG A O 1
ATOM 929 N N . LYS A 1 113 ? 3.082 22.554 -0.189 1.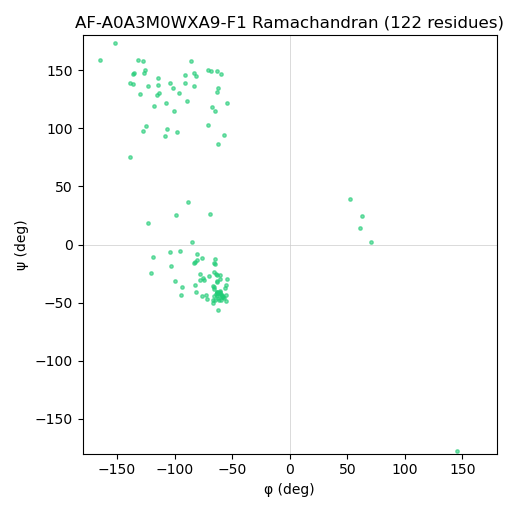00 59.06 113 LYS A N 1
ATOM 930 C CA . LYS A 1 113 ? 3.181 24.027 -0.277 1.00 59.06 113 LYS A CA 1
ATOM 931 C C . LYS A 1 113 ? 3.859 24.677 0.944 1.00 59.06 113 LYS A C 1
ATOM 933 O O . LYS A 1 113 ? 4.369 25.786 0.827 1.00 59.06 113 LYS A O 1
ATOM 938 N N . ASP A 1 114 ? 3.967 23.965 2.067 1.00 53.88 114 ASP A N 1
ATOM 939 C CA . ASP A 1 114 ? 4.601 24.445 3.306 1.00 53.88 114 ASP A CA 1
ATOM 940 C C . ASP A 1 114 ? 6.116 24.172 3.373 1.00 53.88 114 ASP A C 1
ATOM 942 O O . ASP A 1 114 ? 6.683 23.908 4.435 1.00 53.88 114 ASP A O 1
ATOM 946 N N . ALA A 1 115 ? 6.818 24.272 2.242 1.00 49.69 115 ALA A N 1
ATOM 947 C CA . ALA A 1 115 ? 8.275 24.131 2.150 1.00 49.69 115 ALA A CA 1
ATOM 948 C C . ALA A 1 115 ? 9.064 25.299 2.798 1.00 49.69 115 ALA A C 1
ATOM 950 O O . ALA A 1 115 ? 10.198 25.581 2.413 1.00 49.69 115 ALA A O 1
ATOM 951 N N . LYS A 1 116 ? 8.495 25.993 3.796 1.00 44.34 116 LYS A N 1
ATOM 952 C CA . LYS A 1 116 ? 9.237 26.949 4.637 1.00 44.34 116 LYS A CA 1
ATOM 953 C C . LYS A 1 116 ? 10.046 26.268 5.741 1.00 44.34 116 LYS A C 1
ATOM 955 O O . LYS A 1 116 ? 10.955 26.893 6.281 1.00 44.34 116 LYS A O 1
ATOM 960 N N . THR A 1 117 ? 9.810 24.989 6.022 1.00 44.53 117 THR A N 1
ATOM 961 C CA . THR A 1 117 ? 10.667 24.229 6.938 1.00 44.53 117 THR A CA 1
ATOM 962 C C . THR A 1 117 ? 11.664 23.409 6.130 1.00 44.53 117 THR A C 1
ATOM 964 O O . THR A 1 117 ? 11.359 22.319 5.651 1.00 44.53 117 THR A O 1
ATOM 967 N N . LYS A 1 118 ? 12.878 23.948 5.972 1.00 43.69 118 LYS A N 1
ATOM 968 C CA . LYS A 1 118 ? 14.050 23.205 5.496 1.00 43.69 118 LYS A CA 1
ATOM 969 C C . LYS A 1 118 ? 14.288 22.002 6.412 1.00 43.69 118 LYS A C 1
ATOM 971 O O . LYS A 1 118 ? 14.983 22.111 7.415 1.00 43.69 118 LYS A O 1
ATOM 976 N N . THR A 1 119 ? 13.765 20.838 6.058 1.00 41.47 119 THR A N 1
ATOM 977 C CA . THR A 1 119 ? 14.351 19.574 6.502 1.00 41.47 119 THR A CA 1
ATOM 978 C C . THR A 1 119 ? 15.002 18.960 5.281 1.00 41.47 119 THR A C 1
ATOM 980 O O . THR A 1 119 ? 14.354 18.294 4.478 1.00 41.47 119 THR A O 1
ATOM 983 N N . ALA A 1 120 ? 16.292 19.246 5.115 1.00 40.03 120 ALA A N 1
ATOM 984 C CA . ALA A 1 120 ? 17.143 18.532 4.182 1.00 40.03 120 ALA A CA 1
ATOM 985 C C . ALA A 1 120 ? 17.208 17.067 4.635 1.00 40.03 120 ALA A C 1
ATOM 987 O O . ALA A 1 120 ? 18.079 16.678 5.409 1.00 40.03 120 ALA A O 1
ATOM 988 N N . LYS A 1 121 ? 16.246 16.250 4.199 1.00 43.59 121 LYS A N 1
ATOM 989 C CA . LYS A 1 121 ? 16.434 14.804 4.197 1.00 43.59 121 LYS A CA 1
ATOM 990 C C . LYS A 1 121 ? 17.451 14.527 3.098 1.00 43.59 121 LYS A C 1
ATOM 992 O O . LYS A 1 121 ? 17.119 14.622 1.922 1.00 43.59 121 LYS A O 1
ATOM 997 N N . LYS A 1 122 ? 18.697 14.270 3.504 1.00 37.75 122 LYS A N 1
ATOM 998 C CA . LYS A 1 122 ? 19.703 13.644 2.645 1.00 37.75 122 LYS A CA 1
ATOM 999 C C . LYS A 1 122 ? 19.101 12.342 2.122 1.00 37.75 122 LYS A C 1
ATOM 1001 O O . LYS A 1 122 ? 18.653 11.515 2.914 1.00 37.75 122 LYS A O 1
ATOM 1006 N N . GLU A 1 123 ? 19.023 12.222 0.807 1.00 45.03 123 GLU A N 1
ATOM 1007 C CA . GLU A 1 123 ? 18.779 10.946 0.147 1.00 45.03 123 GLU A CA 1
ATOM 1008 C C . GLU A 1 123 ? 20.156 10.316 -0.096 1.00 45.03 123 GLU A C 1
ATOM 1010 O O . GLU A 1 123 ? 21.016 10.969 -0.689 1.00 45.03 123 GLU A O 1
ATOM 1015 N N . ASP A 1 124 ? 20.372 9.101 0.416 1.00 36.84 124 ASP A N 1
ATOM 1016 C CA . ASP A 1 124 ? 21.519 8.256 0.053 1.00 36.84 124 ASP A CA 1
ATOM 1017 C C . ASP A 1 124 ? 21.295 7.597 -1.327 1.00 36.84 124 ASP A C 1
ATOM 1019 O O . ASP A 1 124 ? 20.150 7.215 -1.684 1.00 36.84 124 ASP A O 1
#

Mean predicted aligned error: 6.3 Å

Secondary structure (DSSP, 8-state):
---EEEEE-TTSS-EEEEE-B-TTSTT-BSSSSHH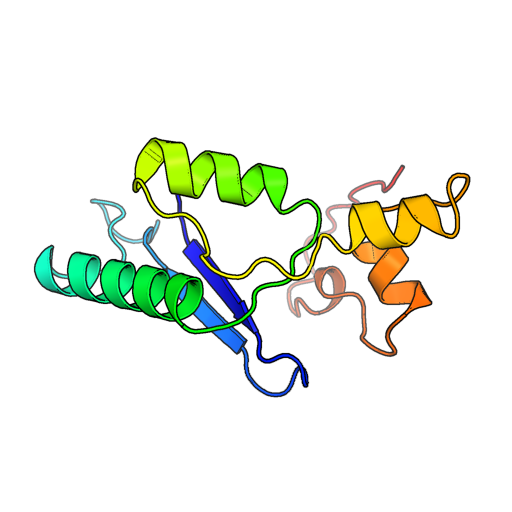HHHHHHHHHHHHHHHS-EEESSHHHHHHHHHHHH----S-EEEEHHHHHHHH-TTS---HHHHHHHH-----GGG--TTTTS-------